Protein AF-A0A183JRH6-F1 (afdb_monomer_lite)

Secondary structure (DSSP, 8-state):
-PPP----PPPPP-EEEEEEPSSTT----SPPEE--EETTEE---EE--S-SSTT--SS-TTEEEEEE-

pLDDT: mean 85.38, std 13.81, range [39.91, 98.06]

Foldseek 3Di:
DDDDDDDPLDDDKDKDKDFQEQPPPSADPDWDWDWDQDPSGIPPIDTQDAAPPNVDDPRGHGDIGIGMD

Radius of gyration: 16.83 Å; chains: 1; bounding box: 43×20×48 Å

Structure (mmCIF, N/CA/C/O backbone):
data_AF-A0A183JRH6-F1
#
_entry.id   AF-A0A183JRH6-F1
#
loop_
_atom_site.group_PDB
_atom_site.id
_atom_site.type_symbol
_atom_site.label_atom_id
_atom_site.label_alt_id
_atom_site.label_comp_id
_atom_site.label_asym_id
_atom_site.label_entity_id
_atom_site.label_seq_id
_atom_site.pdbx_PDB_ins_code
_atom_site.Cartn_x
_atom_site.Cartn_y
_atom_site.Cartn_z
_atom_site.occupancy
_atom_site.B_iso_or_equiv
_atom_site.auth_seq_id
_atom_site.auth_comp_id
_atom_site.auth_asym_id
_atom_site.auth_atom_id
_atom_site.pdbx_PDB_model_num
ATOM 1 N N . MET A 1 1 ? 27.249 -4.698 -33.406 1.00 43.38 1 MET A N 1
ATOM 2 C CA . MET A 1 1 ? 27.649 -3.367 -32.907 1.00 43.38 1 MET A CA 1
ATOM 3 C C . MET A 1 1 ? 26.377 -2.651 -32.474 1.00 43.38 1 MET A C 1
ATOM 5 O O . MET A 1 1 ? 25.708 -2.073 -33.314 1.00 43.38 1 MET A O 1
ATOM 9 N N . TYR A 1 2 ? 25.963 -2.821 -31.215 1.00 39.91 2 TYR A N 1
ATOM 10 C CA . TYR A 1 2 ? 24.737 -2.217 -30.679 1.00 39.91 2 TYR A CA 1
ATOM 11 C C . TYR A 1 2 ? 25.111 -0.918 -29.968 1.00 39.91 2 TYR A C 1
ATOM 13 O O . TYR A 1 2 ? 25.923 -0.937 -29.044 1.00 39.91 2 TYR A O 1
ATOM 21 N N . LEU A 1 3 ? 24.573 0.202 -30.448 1.00 47.19 3 LEU A N 1
ATOM 22 C CA . LEU A 1 3 ? 24.795 1.519 -29.866 1.00 47.19 3 LEU A CA 1
ATOM 23 C C . LEU A 1 3 ? 23.969 1.634 -28.578 1.00 47.19 3 LEU A C 1
ATOM 25 O O . LEU A 1 3 ? 22.753 1.452 -28.583 1.00 47.19 3 LEU A O 1
ATOM 29 N N . PHE A 1 4 ? 24.663 1.874 -27.473 1.00 66.25 4 PHE A N 1
ATOM 30 C CA . PHE A 1 4 ? 24.111 1.937 -26.128 1.00 66.25 4 PHE A CA 1
ATOM 31 C C . PHE A 1 4 ? 23.380 3.269 -25.901 1.00 66.25 4 PHE A C 1
ATOM 33 O O . PHE A 1 4 ? 23.936 4.328 -26.172 1.00 66.25 4 PHE A O 1
ATOM 40 N N . GLY A 1 5 ? 22.188 3.199 -25.303 1.00 60.69 5 GLY A N 1
ATOM 41 C CA . GLY A 1 5 ? 21.767 4.183 -24.304 1.00 60.69 5 GLY A 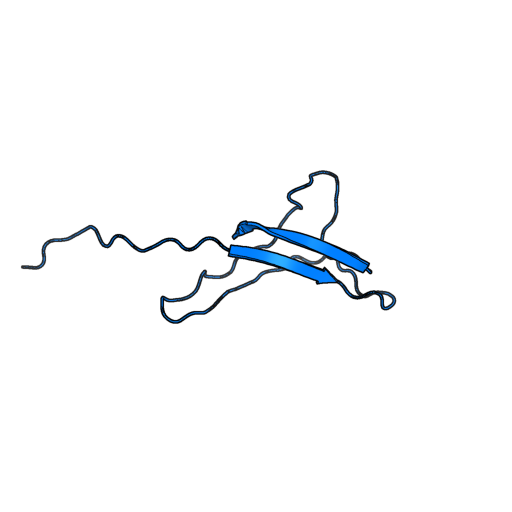CA 1
ATOM 42 C C . GLY A 1 5 ? 20.942 5.377 -24.778 1.00 60.69 5 GLY A C 1
ATOM 43 O O . GLY A 1 5 ? 21.464 6.478 -24.853 1.00 60.69 5 GLY A O 1
ATOM 44 N N . PHE A 1 6 ? 19.633 5.178 -24.959 1.00 59.69 6 PHE A N 1
ATOM 45 C CA . PHE A 1 6 ? 18.605 5.859 -24.151 1.00 59.69 6 PHE A CA 1
ATOM 46 C C . PHE A 1 6 ? 17.239 5.223 -24.460 1.00 59.69 6 PHE A C 1
ATOM 48 O O . PHE A 1 6 ? 16.543 5.621 -25.39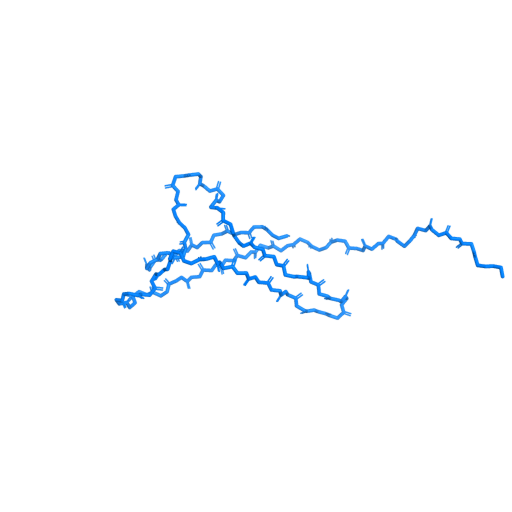1 1.00 59.69 6 PHE A O 1
ATOM 55 N N . PHE A 1 7 ? 16.842 4.197 -23.703 1.00 62.50 7 PHE A N 1
ATOM 56 C CA . PHE A 1 7 ? 15.424 3.845 -23.650 1.00 62.50 7 PHE A CA 1
ATOM 57 C C . PHE A 1 7 ? 14.753 4.917 -22.790 1.00 62.50 7 PHE A C 1
ATOM 59 O O . PHE A 1 7 ? 15.003 4.983 -21.588 1.00 62.50 7 PHE A O 1
ATOM 66 N N . ILE A 1 8 ? 13.923 5.774 -23.391 1.00 62.94 8 ILE A N 1
ATOM 67 C CA . ILE A 1 8 ? 12.971 6.577 -22.619 1.00 62.94 8 ILE A CA 1
ATOM 68 C C . ILE A 1 8 ? 11.966 5.578 -22.044 1.00 62.94 8 ILE A C 1
ATOM 70 O O . ILE A 1 8 ? 11.025 5.162 -22.719 1.00 62.94 8 ILE A O 1
ATOM 74 N N . VAL A 1 9 ? 12.206 5.129 -20.815 1.00 69.69 9 VAL A N 1
ATOM 75 C CA . VAL A 1 9 ? 11.226 4.339 -20.074 1.00 69.69 9 VAL A CA 1
ATOM 76 C C . VAL A 1 9 ? 10.145 5.314 -19.626 1.00 69.69 9 VAL A C 1
ATOM 78 O O . VAL A 1 9 ? 10.422 6.262 -18.894 1.00 69.69 9 VAL A O 1
ATOM 81 N N . ALA A 1 10 ? 8.920 5.127 -20.115 1.00 77.50 10 ALA A N 1
ATOM 82 C CA . ALA A 1 10 ? 7.788 5.932 -19.679 1.00 77.50 10 ALA A CA 1
ATOM 83 C C . ALA A 1 10 ? 7.580 5.736 -18.170 1.00 77.50 10 ALA A C 1
ATOM 85 O O . ALA A 1 10 ? 7.353 4.614 -17.717 1.00 77.50 10 ALA A O 1
ATOM 86 N N . VAL A 1 11 ? 7.664 6.826 -17.406 1.00 81.06 11 VAL A N 1
ATOM 87 C CA . VAL A 1 11 ? 7.368 6.832 -15.971 1.00 81.06 11 VAL A CA 1
ATOM 88 C C . VAL A 1 11 ? 5.872 7.069 -15.798 1.00 81.06 11 VAL A C 1
ATOM 90 O O . VAL A 1 11 ? 5.334 8.056 -16.298 1.00 81.06 11 VAL A O 1
ATOM 93 N N . TYR A 1 12 ? 5.203 6.154 -15.101 1.00 86.81 12 TYR A N 1
ATOM 94 C CA . TYR A 1 12 ? 3.784 6.268 -14.774 1.00 86.81 12 TYR A CA 1
ATOM 95 C C . TYR A 1 12 ? 3.642 6.675 -13.316 1.00 86.81 12 TYR A C 1
ATOM 97 O O . TYR A 1 12 ? 4.199 6.022 -12.438 1.00 86.81 12 TYR A O 1
ATOM 105 N N . HIS A 1 13 ? 2.883 7.740 -13.084 1.00 88.88 13 HIS A N 1
ATOM 106 C CA . HIS A 1 13 ? 2.548 8.209 -11.748 1.00 88.88 13 HIS A CA 1
ATOM 107 C C . HIS A 1 13 ? 1.175 7.693 -11.345 1.00 88.88 13 HIS A C 1
ATOM 109 O O . HIS A 1 13 ? 0.225 7.771 -12.129 1.00 88.88 13 HIS A O 1
ATOM 115 N N . TYR A 1 14 ? 1.066 7.212 -10.111 1.00 90.50 14 TYR A N 1
ATOM 116 C CA . TYR A 1 14 ? -0.181 6.689 -9.569 1.00 90.50 14 TYR A CA 1
ATOM 117 C C . TYR A 1 14 ? -0.625 7.503 -8.360 1.00 90.50 14 TYR A C 1
ATOM 119 O O . TYR A 1 14 ? 0.176 7.908 -7.520 1.00 90.50 14 TYR A O 1
ATOM 127 N N . ILE A 1 15 ? -1.937 7.708 -8.253 1.00 91.81 15 ILE A N 1
ATOM 128 C CA . ILE A 1 15 ? -2.566 8.209 -7.034 1.00 91.81 15 ILE A CA 1
ATOM 129 C C . ILE A 1 15 ? -3.314 7.042 -6.414 1.00 91.81 15 ILE A C 1
ATOM 131 O O . ILE A 1 15 ? -4.259 6.509 -6.992 1.00 91.81 15 ILE A O 1
ATOM 135 N N . LEU A 1 16 ? -2.878 6.650 -5.228 1.00 92.06 16 LEU A N 1
ATOM 136 C CA . LEU A 1 16 ? -3.500 5.612 -4.432 1.00 92.06 16 LEU A CA 1
ATOM 137 C C . LEU A 1 16 ? -4.441 6.256 -3.422 1.00 92.06 16 LEU A C 1
ATOM 139 O O . LEU A 1 16 ? -4.027 7.089 -2.611 1.00 92.06 16 LEU A O 1
ATOM 143 N N . GLN A 1 17 ? -5.699 5.825 -3.454 1.00 92.69 17 GLN A N 1
ATOM 144 C CA . GLN A 1 17 ? -6.694 6.112 -2.432 1.00 92.69 17 GLN A CA 1
ATOM 145 C C . GLN A 1 17 ? -7.027 4.815 -1.702 1.00 92.69 17 GLN A C 1
ATOM 147 O O . GLN A 1 17 ? -7.510 3.859 -2.301 1.00 92.69 17 GLN A O 1
ATOM 152 N N . ILE A 1 18 ? -6.736 4.777 -0.406 1.00 93.06 18 ILE A N 1
ATOM 153 C CA . ILE A 1 18 ? -6.826 3.567 0.409 1.00 93.06 18 ILE A CA 1
ATOM 154 C C . ILE A 1 18 ? -7.846 3.823 1.508 1.00 93.06 18 ILE A C 1
ATOM 156 O O . ILE A 1 18 ? -7.648 4.701 2.347 1.00 93.06 18 ILE A O 1
ATOM 160 N N . PHE A 1 19 ? -8.944 3.073 1.494 1.00 95.50 19 PHE A N 1
ATOM 161 C CA . PHE A 1 19 ? -9.966 3.139 2.531 1.00 95.50 19 PHE A CA 1
ATOM 162 C C . PHE A 1 19 ? -9.740 2.039 3.563 1.00 95.50 19 PHE A C 1
ATOM 164 O O . PHE A 1 19 ? -9.770 0.851 3.239 1.00 95.50 19 PHE A O 1
ATOM 171 N N . THR A 1 20 ? -9.548 2.441 4.814 1.00 96.31 20 THR A N 1
ATOM 172 C CA . THR A 1 20 ? -9.498 1.513 5.942 1.00 96.31 20 THR A CA 1
ATOM 173 C C . THR A 1 20 ? -10.899 1.383 6.520 1.00 96.31 20 THR A C 1
ATOM 175 O O . THR A 1 20 ? -11.537 2.384 6.848 1.00 96.31 20 THR A O 1
ATOM 178 N N . GLY A 1 21 ? -11.393 0.147 6.624 1.00 97.50 21 GLY A N 1
ATOM 179 C CA . GLY A 1 21 ? -12.774 -0.137 7.018 1.00 97.50 21 GLY A CA 1
ATOM 180 C C . GLY A 1 21 ? -13.157 0.420 8.392 1.00 97.50 21 GLY A C 1
ATOM 181 O O . GLY A 1 21 ? -12.312 0.833 9.181 1.00 97.50 21 GLY A O 1
ATOM 182 N N . ASN A 1 22 ? -14.448 0.392 8.714 1.00 97.25 22 ASN A N 1
ATOM 183 C CA . ASN A 1 22 ? -14.994 0.947 9.959 1.00 97.25 22 ASN A CA 1
ATOM 184 C C . ASN A 1 22 ? -15.231 -0.093 11.073 1.00 97.25 22 ASN A C 1
ATOM 186 O O . ASN A 1 22 ? -15.734 0.269 12.137 1.00 97.25 22 ASN A O 1
ATOM 190 N N . LYS A 1 23 ? -14.888 -1.368 10.849 1.00 98.06 23 LYS A N 1
ATOM 191 C CA . LYS A 1 23 ? -14.982 -2.415 11.877 1.00 98.06 23 LYS A CA 1
ATOM 192 C C . LYS A 1 23 ? -13.991 -2.138 13.018 1.00 98.06 23 LYS A C 1
ATOM 194 O O . LYS A 1 23 ? -12.916 -1.613 12.741 1.00 98.06 23 LYS A O 1
ATOM 199 N N . PRO A 1 24 ? -14.307 -2.513 14.271 1.00 97.31 24 PRO A N 1
ATOM 200 C CA . PRO A 1 24 ? -13.358 -2.393 15.374 1.00 97.31 24 PRO A CA 1
ATOM 201 C C . PRO A 1 24 ? -12.014 -3.049 15.036 1.00 97.31 24 PRO A C 1
ATOM 203 O O . PRO A 1 24 ? -11.994 -4.163 14.512 1.00 97.31 24 PRO A O 1
ATOM 206 N N . ASN A 1 25 ? -10.914 -2.362 15.356 1.00 95.94 25 ASN A N 1
ATOM 207 C CA . ASN A 1 25 ? -9.534 -2.816 15.123 1.00 95.94 25 ASN A CA 1
ATOM 208 C C . ASN A 1 25 ? -9.157 -3.014 13.643 1.00 95.94 25 ASN A C 1
ATOM 210 O O . ASN A 1 25 ? -8.279 -3.812 13.329 1.00 95.94 25 ASN A O 1
ATOM 214 N N . SER A 1 26 ? -9.812 -2.309 12.718 1.00 96.75 26 SER A N 1
ATOM 215 C CA . SER A 1 26 ? -9.443 -2.327 11.295 1.00 96.75 26 SER A CA 1
ATOM 216 C C . SER A 1 26 ? -8.207 -1.483 10.959 1.00 96.75 26 SER A C 1
ATOM 218 O O . SER A 1 26 ? -7.685 -1.611 9.854 1.00 96.75 26 SER A O 1
ATOM 220 N N . GLY A 1 27 ? -7.776 -0.604 11.871 1.00 96.25 27 GLY A N 1
ATOM 221 C CA . GLY A 1 27 ? -6.583 0.226 11.711 1.00 96.25 27 GLY A CA 1
ATOM 222 C C . GLY A 1 27 ? -5.279 -0.517 12.010 1.00 96.25 27 GLY A C 1
ATOM 223 O O . GLY A 1 27 ? -5.285 -1.566 12.654 1.00 96.25 27 GLY A O 1
ATOM 224 N N . THR A 1 28 ? -4.150 0.029 11.556 1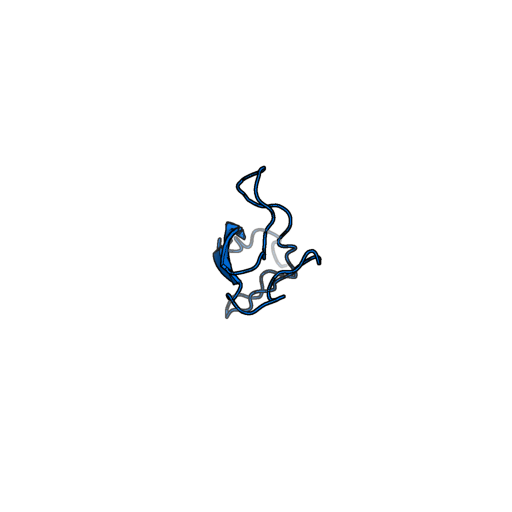.00 94.56 28 THR A N 1
ATOM 225 C CA . THR A 1 28 ? -2.824 -0.549 11.811 1.00 94.56 28 THR A CA 1
ATOM 226 C C . THR A 1 28 ? -1.723 0.504 11.888 1.00 94.56 28 THR A C 1
ATOM 228 O O . THR A 1 28 ? -1.778 1.526 11.210 1.00 94.56 28 THR A O 1
ATOM 231 N N . ASN A 1 29 ? -0.678 0.195 12.661 1.00 92.56 29 ASN A N 1
ATOM 232 C CA . ASN A 1 29 ? 0.558 0.983 12.753 1.00 92.56 29 ASN A CA 1
ATOM 233 C C . ASN A 1 29 ? 1.751 0.240 12.119 1.00 92.56 29 ASN A C 1
ATOM 235 O O . ASN A 1 29 ? 2.904 0.617 12.318 1.00 92.56 29 ASN A O 1
ATOM 239 N N . ALA A 1 30 ? 1.488 -0.850 11.392 1.00 94.06 30 ALA A N 1
ATOM 240 C CA . ALA A 1 30 ? 2.512 -1.597 10.675 1.00 94.06 30 ALA A CA 1
ATOM 241 C C . ALA A 1 30 ? 3.019 -0.829 9.443 1.00 94.06 30 ALA A C 1
ATOM 243 O O . ALA A 1 30 ? 2.321 0.005 8.865 1.00 94.06 30 ALA A O 1
ATOM 244 N N . ASN A 1 31 ? 4.220 -1.176 8.984 1.00 92.38 31 ASN A N 1
ATOM 245 C CA . ASN A 1 31 ? 4.723 -0.697 7.701 1.00 92.38 31 ASN A CA 1
ATOM 246 C C . ASN A 1 31 ? 3.960 -1.380 6.559 1.00 92.38 31 ASN A C 1
ATOM 248 O O . ASN A 1 31 ? 3.986 -2.604 6.445 1.00 92.38 31 ASN A O 1
ATOM 252 N N . ILE A 1 32 ? 3.304 -0.588 5.709 1.00 94.12 32 ILE A N 1
ATOM 253 C CA . ILE A 1 32 ? 2.566 -1.086 4.542 1.00 94.12 32 ILE A CA 1
ATOM 254 C C . ILE A 1 32 ? 3.372 -0.839 3.269 1.00 94.12 32 ILE A C 1
ATOM 256 O O . ILE A 1 32 ? 3.901 0.256 3.059 1.00 94.12 32 ILE A O 1
ATOM 260 N N . PHE A 1 33 ? 3.422 -1.853 2.410 1.00 94.56 33 PHE A N 1
ATOM 261 C CA . PHE A 1 33 ? 4.092 -1.827 1.116 1.00 94.56 33 PHE A CA 1
ATOM 262 C C . PHE A 1 33 ? 3.110 -2.216 0.006 1.00 94.56 33 PHE A C 1
ATOM 264 O O . PHE A 1 33 ? 2.168 -2.972 0.244 1.00 94.56 33 PHE A O 1
ATOM 271 N N . ILE A 1 34 ? 3.324 -1.699 -1.203 1.00 95.31 34 ILE A N 1
ATOM 272 C CA . ILE A 1 34 ? 2.548 -2.046 -2.400 1.00 95.31 34 ILE A CA 1
ATOM 273 C C . ILE A 1 34 ? 3.481 -2.321 -3.580 1.00 95.31 34 ILE A C 1
ATOM 275 O O . ILE A 1 34 ? 4.537 -1.705 -3.688 1.00 95.31 34 ILE A O 1
ATOM 279 N N . ASN A 1 35 ? 3.069 -3.210 -4.482 1.00 95.31 35 ASN A N 1
ATOM 280 C CA . ASN A 1 35 ? 3.626 -3.317 -5.827 1.00 95.31 35 ASN A CA 1
ATOM 281 C C . ASN A 1 35 ? 2.467 -3.390 -6.837 1.00 95.31 35 ASN A C 1
ATOM 283 O O . ASN A 1 35 ? 1.535 -4.174 -6.655 1.00 95.31 35 ASN A O 1
ATOM 287 N N . ILE A 1 36 ? 2.506 -2.544 -7.865 1.00 93.88 36 ILE A N 1
ATOM 288 C CA . ILE A 1 36 ? 1.517 -2.455 -8.941 1.00 93.88 36 ILE A CA 1
ATOM 289 C C . ILE A 1 36 ? 2.119 -3.111 -10.178 1.00 93.88 36 ILE A C 1
ATOM 291 O O . ILE A 1 36 ? 3.156 -2.669 -10.665 1.00 93.88 36 ILE A O 1
ATOM 295 N N . PHE A 1 37 ? 1.434 -4.120 -10.709 1.00 94.06 37 PHE A N 1
ATOM 296 C CA . PHE A 1 37 ? 1.834 -4.851 -11.909 1.00 94.06 37 PHE A CA 1
ATOM 297 C C . PHE A 1 37 ? 0.971 -4.426 -13.100 1.00 94.06 37 PHE A C 1
ATOM 299 O O . PHE A 1 37 ? -0.250 -4.325 -12.974 1.00 94.06 37 PHE A O 1
ATOM 306 N N . GLY A 1 38 ? 1.588 -4.215 -14.262 1.00 91.00 38 GLY A N 1
ATOM 307 C CA . GLY A 1 38 ? 0.884 -3.918 -15.506 1.00 91.00 38 GLY A CA 1
ATOM 308 C C . GLY A 1 38 ? 1.638 -4.410 -16.738 1.00 91.00 38 GLY A C 1
ATOM 309 O O . GLY A 1 38 ? 2.755 -4.915 -16.657 1.00 91.00 38 GLY A O 1
ATOM 310 N N . GLU A 1 39 ? 1.038 -4.227 -17.913 1.00 91.38 39 GLU A N 1
ATOM 311 C CA . GLU A 1 39 ? 1.592 -4.696 -19.197 1.00 91.38 39 GLU A CA 1
ATOM 312 C C . GLU A 1 39 ? 2.978 -4.113 -19.529 1.00 91.38 39 GLU A C 1
ATOM 314 O O . GLU A 1 39 ? 3.706 -4.663 -20.351 1.00 91.38 39 GLU A O 1
ATOM 319 N N . LYS A 1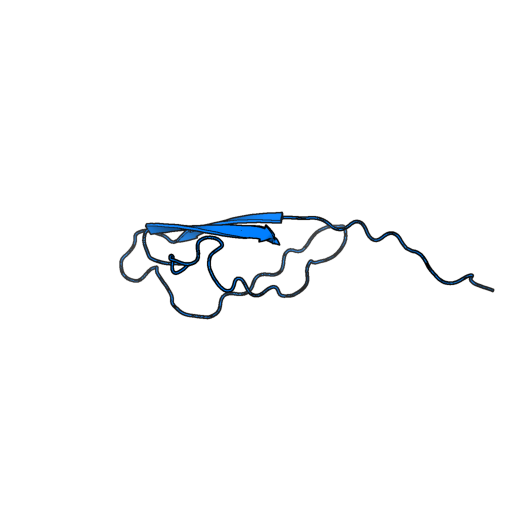 40 ? 3.355 -2.998 -18.892 1.00 84.88 40 LYS A N 1
ATOM 320 C CA . LYS A 1 40 ? 4.636 -2.301 -19.093 1.00 84.88 40 LYS A CA 1
ATOM 321 C C . LYS A 1 40 ? 5.659 -2.576 -17.983 1.00 84.88 40 LYS A C 1
ATOM 323 O O . LYS A 1 40 ? 6.644 -1.850 -17.882 1.00 84.88 40 LYS A O 1
ATOM 328 N N . GLY A 1 41 ? 5.427 -3.607 -17.171 1.00 88.75 41 GLY A N 1
ATOM 329 C CA . GLY A 1 41 ? 6.239 -3.956 -16.006 1.00 88.75 41 GLY A CA 1
ATOM 330 C C . GLY A 1 41 ? 5.559 -3.592 -14.689 1.00 88.75 41 GLY A C 1
ATOM 331 O O . GLY A 1 41 ? 4.390 -3.198 -14.661 1.00 88.75 41 GLY A O 1
ATOM 332 N N . ASP A 1 42 ? 6.295 -3.747 -13.593 1.00 92.56 42 ASP A N 1
ATOM 333 C CA . ASP A 1 42 ? 5.829 -3.426 -12.249 1.00 92.56 42 ASP A CA 1
ATOM 334 C C . ASP A 1 42 ? 6.525 -2.194 -11.666 1.00 92.56 42 ASP A C 1
ATOM 336 O O . ASP A 1 42 ? 7.580 -1.761 -12.138 1.00 92.56 42 ASP A O 1
ATOM 340 N N . CYS A 1 43 ? 5.916 -1.594 -10.645 1.00 91.62 43 CYS A N 1
ATOM 341 C CA . CYS A 1 43 ? 6.522 -0.457 -9.969 1.00 91.62 43 CYS A CA 1
ATOM 342 C C . CYS A 1 43 ? 7.597 -0.871 -8.960 1.00 91.62 43 CYS A C 1
ATOM 344 O O . CYS A 1 43 ? 8.203 0.007 -8.369 1.00 91.62 43 CYS A O 1
ATOM 346 N N . GLY A 1 44 ? 7.855 -2.155 -8.727 1.00 93.69 44 GLY A N 1
ATOM 347 C CA . GLY A 1 44 ? 8.634 -2.647 -7.596 1.00 93.69 44 GLY A CA 1
ATOM 348 C C . GLY A 1 44 ? 7.910 -2.449 -6.265 1.00 93.69 44 GLY A C 1
ATOM 349 O O . GLY A 1 44 ? 6.863 -1.805 -6.181 1.00 93.69 44 GLY A O 1
ATOM 350 N N . GLU A 1 45 ? 8.484 -2.977 -5.186 1.00 95.12 45 GLU A N 1
AT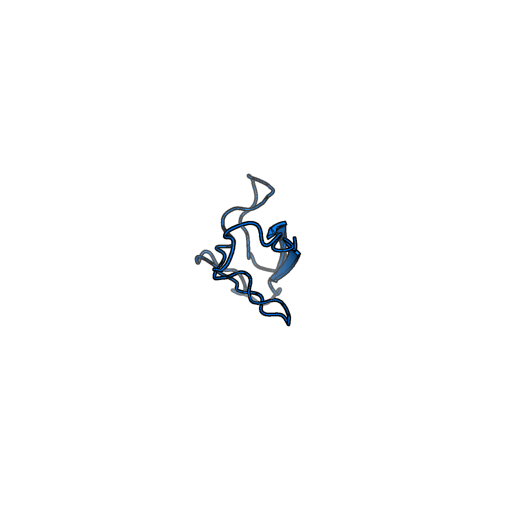OM 351 C CA . GLU A 1 45 ? 7.963 -2.722 -3.844 1.00 95.12 45 GLU A CA 1
ATOM 352 C C . GLU A 1 45 ? 8.101 -1.232 -3.487 1.00 95.12 45 GLU A C 1
ATOM 354 O O . GLU A 1 45 ? 9.140 -0.595 -3.709 1.00 95.12 45 GLU A O 1
ATOM 359 N N . ARG A 1 46 ? 7.020 -0.653 -2.965 1.00 93.75 46 ARG A N 1
ATOM 360 C CA . ARG A 1 46 ? 6.928 0.750 -2.571 1.00 93.75 46 ARG A CA 1
ATOM 361 C C . ARG A 1 46 ? 6.370 0.854 -1.166 1.00 93.75 46 ARG A C 1
ATOM 363 O O . ARG A 1 46 ? 5.231 0.472 -0.907 1.00 93.75 46 ARG A O 1
ATOM 370 N N . TRP A 1 47 ? 7.176 1.394 -0.259 1.00 92.75 47 TRP A N 1
ATOM 371 C CA . TRP A 1 47 ? 6.747 1.699 1.099 1.00 92.75 47 TRP A CA 1
ATOM 372 C C . TRP A 1 47 ? 5.774 2.877 1.094 1.00 92.75 47 TRP A C 1
ATOM 374 O O . TRP A 1 47 ? 6.072 3.935 0.540 1.00 92.75 47 TRP A O 1
ATOM 384 N N . LEU A 1 48 ? 4.618 2.708 1.734 1.00 91.44 48 LEU A N 1
ATOM 385 C CA . LEU A 1 48 ? 3.587 3.740 1.780 1.00 91.44 48 LEU A CA 1
ATOM 386 C C . LEU A 1 48 ? 3.787 4.764 2.905 1.00 91.44 48 LEU A C 1
ATOM 388 O O . LEU A 1 48 ? 3.055 5.741 2.927 1.00 91.44 48 LEU A O 1
ATOM 392 N N . GLY A 1 49 ? 4.792 4.606 3.771 1.00 80.75 49 GLY A N 1
ATOM 393 C CA . GLY A 1 49 ? 5.371 5.676 4.597 1.00 80.75 49 GLY A CA 1
ATOM 394 C C . GLY A 1 49 ? 4.406 6.623 5.330 1.00 80.75 49 GLY A C 1
ATOM 395 O O . GLY A 1 49 ? 3.303 6.261 5.728 1.00 80.75 49 GLY A O 1
ATOM 396 N N . HIS A 1 50 ? 4.861 7.865 5.536 1.00 71.62 50 HIS A N 1
ATOM 397 C CA . HIS A 1 50 ? 4.115 8.921 6.228 1.00 71.62 50 HIS A CA 1
ATOM 398 C C . HIS A 1 50 ? 3.069 9.586 5.339 1.00 71.62 50 HIS A C 1
ATOM 400 O O . HIS A 1 50 ? 3.222 9.689 4.121 1.00 71.62 50 HIS A O 1
ATOM 406 N N . SER A 1 51 ? 1.997 10.088 5.950 1.00 70.06 51 SER A N 1
ATOM 407 C CA . SER A 1 51 ? 0.950 10.826 5.247 1.00 70.06 51 SER A CA 1
ATOM 408 C C . SER A 1 51 ? 1.495 12.038 4.487 1.00 70.06 51 SER A C 1
ATOM 410 O O . SER A 1 51 ? 2.463 12.673 4.897 1.00 70.06 51 SER A O 1
ATOM 412 N N . VAL A 1 52 ? 0.842 12.368 3.366 1.00 71.56 52 VAL A N 1
ATOM 413 C CA . VAL A 1 52 ? 1.093 13.638 2.659 1.00 71.56 52 VAL A CA 1
ATOM 414 C C . VAL A 1 52 ? 0.780 14.815 3.594 1.00 71.56 52 VAL A C 1
ATOM 416 O O . VAL A 1 52 ? 1.443 15.848 3.551 1.00 71.56 52 VAL A O 1
ATOM 419 N N . ASN A 1 53 ? -0.190 14.632 4.496 1.00 72.50 53 ASN A N 1
ATOM 420 C CA . ASN A 1 53 ? -0.459 15.539 5.600 1.00 72.50 53 ASN A CA 1
ATOM 421 C C . ASN A 1 53 ? 0.355 15.119 6.834 1.00 72.50 53 ASN A C 1
ATOM 423 O O . ASN A 1 53 ? 0.040 14.115 7.468 1.00 72.50 53 ASN A O 1
ATOM 427 N N . ARG A 1 54 ? 1.360 15.919 7.209 1.00 65.25 54 ARG A N 1
ATOM 428 C CA . ARG A 1 54 ? 2.297 15.622 8.312 1.00 65.25 54 ARG A CA 1
ATOM 429 C C . ARG A 1 54 ? 1.640 15.378 9.678 1.00 65.25 54 ARG A C 1
ATOM 431 O O . ARG A 1 54 ? 2.280 14.778 10.530 1.00 65.25 54 ARG A O 1
ATOM 438 N N . ASN A 1 55 ? 0.391 15.799 9.875 1.00 68.44 55 ASN A N 1
ATOM 439 C CA . ASN A 1 55 ? -0.325 15.656 11.146 1.00 68.44 55 ASN A CA 1
ATOM 440 C C . ASN A 1 55 ? -1.269 14.442 11.190 1.00 68.44 55 ASN A C 1
ATOM 442 O O . ASN A 1 55 ? -2.074 14.334 12.109 1.00 68.44 55 ASN A O 1
ATOM 446 N N . SER A 1 56 ? -1.219 13.556 10.191 1.00 76.00 56 SER A N 1
ATOM 447 C CA . SER A 1 56 ? -2.109 12.399 10.104 1.00 76.00 56 SER A CA 1
ATOM 448 C C . SER A 1 56 ? -1.325 11.096 10.081 1.00 76.00 56 SER A C 1
ATOM 450 O O . SER A 1 56 ? -0.488 10.881 9.203 1.00 76.00 56 SER A O 1
ATOM 452 N N . GLU A 1 57 ? -1.681 10.181 10.977 1.00 87.25 57 GLU A N 1
ATOM 453 C CA . GLU A 1 57 ? -1.356 8.765 10.811 1.00 87.25 57 GLU A CA 1
ATOM 454 C C . GLU A 1 57 ? -2.122 8.210 9.604 1.00 87.25 57 GLU A C 1
ATOM 456 O O . GLU A 1 57 ? -3.161 8.757 9.222 1.00 87.25 57 GLU A O 1
ATOM 461 N N . LEU 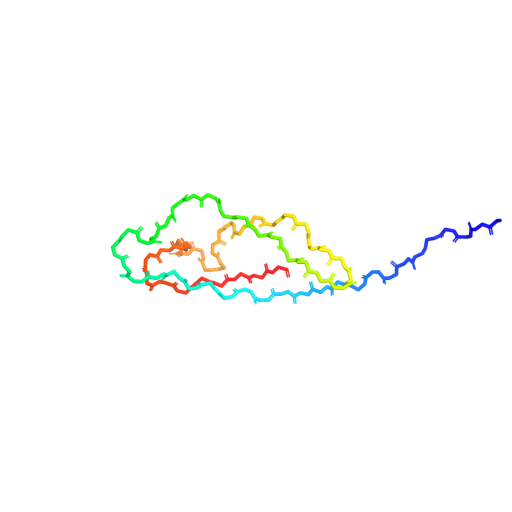A 1 58 ? -1.576 7.191 8.946 1.00 90.56 58 LEU A N 1
ATOM 462 C CA . LEU A 1 58 ? -2.235 6.508 7.834 1.00 90.56 58 LEU A CA 1
ATOM 463 C C . LEU A 1 58 ? -2.871 5.213 8.325 1.00 90.56 58 LEU A C 1
ATOM 465 O O . LEU A 1 58 ? -2.503 4.694 9.376 1.00 90.56 58 LEU A O 1
ATOM 469 N N . PHE A 1 59 ? -3.782 4.681 7.513 1.00 94.06 59 PHE A N 1
ATOM 470 C CA . PHE A 1 59 ? -4.360 3.350 7.699 1.00 94.06 59 PHE A CA 1
ATOM 471 C C . PHE A 1 59 ? -5.082 3.164 9.040 1.00 94.06 59 PHE A C 1
ATOM 473 O O . PHE A 1 59 ? -5.091 2.069 9.600 1.00 94.06 59 PHE A O 1
ATOM 480 N N . GLN A 1 60 ? -5.689 4.235 9.559 1.00 94.50 60 GLN A N 1
ATOM 481 C CA . GLN A 1 60 ? -6.491 4.199 10.778 1.00 94.50 60 GLN A CA 1
ATOM 482 C C . GLN A 1 60 ? -7.946 3.840 10.473 1.00 94.50 60 GLN A C 1
ATOM 484 O O . GLN A 1 60 ? -8.438 4.051 9.364 1.00 94.50 60 GLN A O 1
ATOM 489 N N . GLN A 1 61 ? -8.649 3.281 11.458 1.00 96.19 61 GLN A N 1
ATOM 490 C CA . GLN A 1 61 ? -10.047 2.869 11.308 1.00 96.19 61 GLN A CA 1
ATOM 491 C C . GLN A 1 61 ? -10.910 4.013 10.754 1.00 96.19 61 GLN A C 1
ATOM 493 O O . GLN A 1 61 ? -10.862 5.138 11.248 1.00 96.19 61 GLN A O 1
ATOM 498 N N . ASN A 1 62 ? -11.742 3.696 9.756 1.00 96.12 62 ASN A N 1
ATOM 499 C CA . ASN A 1 62 ? -12.652 4.641 9.106 1.00 96.12 62 ASN A CA 1
ATOM 500 C C . ASN A 1 62 ? -11.947 5.865 8.479 1.00 96.12 62 ASN A C 1
ATOM 502 O O . ASN A 1 62 ? -12.466 6.981 8.513 1.00 96.12 62 ASN A O 1
ATOM 506 N N . GLN A 1 63 ? -10.761 5.661 7.901 1.00 93.50 63 GLN A N 1
ATOM 507 C CA . GLN A 1 63 ? -9.953 6.715 7.291 1.00 93.50 63 GLN A CA 1
ATOM 508 C C . GLN A 1 63 ? -9.690 6.450 5.803 1.00 93.50 63 GLN A C 1
ATOM 510 O O . GLN A 1 63 ? -9.432 5.318 5.386 1.00 93.50 63 GLN A O 1
ATOM 515 N N . VAL A 1 64 ? -9.668 7.525 5.008 1.00 92.50 64 VAL A N 1
ATOM 516 C CA . VAL A 1 64 ? -9.125 7.524 3.644 1.00 92.50 64 VAL A CA 1
ATOM 517 C C . VAL A 1 64 ? -7.689 8.048 3.665 1.00 92.50 64 VAL A C 1
ATOM 519 O O . VAL A 1 64 ? -7.435 9.182 4.064 1.00 92.50 64 VAL A O 1
ATOM 522 N N . SER A 1 65 ? -6.752 7.223 3.212 1.00 91.44 65 SER A N 1
ATOM 523 C CA . SER A 1 65 ? -5.331 7.542 3.072 1.00 91.44 65 SER A CA 1
ATOM 524 C C . SER A 1 65 ? -4.987 7.814 1.604 1.00 91.44 65 SER A C 1
ATOM 526 O O . SER A 1 65 ? -5.342 7.018 0.736 1.00 91.44 65 SER A O 1
ATOM 528 N N . LEU A 1 66 ? -4.290 8.923 1.323 1.00 89.62 66 LEU A N 1
ATOM 529 C CA . LEU A 1 66 ? -3.827 9.290 -0.023 1.00 89.62 66 LEU A CA 1
ATOM 530 C C . LEU A 1 66 ? -2.302 9.172 -0.145 1.00 89.62 66 LEU A C 1
ATOM 532 O O . LEU A 1 66 ? -1.551 9.651 0.720 1.00 89.62 66 LEU A O 1
ATOM 536 N N . LYS A 1 67 ? -1.850 8.548 -1.237 1.00 89.19 67 LYS A N 1
ATOM 537 C CA . LYS A 1 67 ? -0.433 8.341 -1.560 1.00 89.19 67 LYS A CA 1
ATOM 538 C C . LYS A 1 67 ? -0.148 8.541 -3.042 1.00 89.19 67 LYS A C 1
ATOM 540 O O . LYS A 1 67 ? -0.921 8.104 -3.884 1.00 89.19 67 LYS A O 1
ATOM 545 N N . TYR A 1 68 ? 0.980 9.179 -3.329 1.00 88.62 68 TYR A N 1
ATOM 546 C CA . TYR A 1 68 ? 1.526 9.304 -4.675 1.00 88.62 68 TYR A CA 1
ATOM 547 C C . TYR A 1 68 ? 2.630 8.263 -4.840 1.00 88.62 68 TYR A C 1
ATOM 549 O O . TYR A 1 68 ? 3.481 8.146 -3.953 1.00 88.62 68 TYR A O 1
ATOM 557 N N . LEU A 1 69 ? 2.576 7.517 -5.940 1.00 86.00 69 LEU A N 1
ATOM 558 C CA . LEU A 1 69 ? 3.595 6.560 -6.366 1.00 86.00 69 LEU A CA 1
ATOM 559 C C . LEU A 1 69 ? 4.255 7.038 -7.661 1.00 86.00 69 LEU A C 1
ATOM 561 O O . LEU A 1 69 ? 3.514 7.523 -8.553 1.00 86.00 69 LEU A O 1
#

Sequence (69 aa):
MYLFGFFIVAVYHYILQIFTGNKPNSGTNANIFINIFGEKGDCGERWLGHSVNRNSELFQQNQVSLKYL

InterPro domains:
  IPR001024 PLAT/LH2 domain [PS50095] (12-69)
  IPR036392 PLAT/LH2 domain superfamily [SSF49723] (9-64)
  IPR052970 Inner ear hair cell lipoxygenase homology domain-containing protein [PTHR45901] (12-64)

Organism: NCBI:txid6186